Protein AF-A0A9D8MWG7-F1 (afdb_monomer)

Sequence (91 aa):
MSPYVVKFTGDTYQTVDGFGLAVTQASCYNLLKMNAEDRTRVLTELFSPTEGAGSSLIRVCIGGSDFSMDEFTWCDTKGIEHFAVHRLDTE

Structure (mmCIF, N/CA/C/O backbone):
data_AF-A0A9D8MWG7-F1
#
_entry.id   AF-A0A9D8MWG7-F1
#
loop_
_atom_site.group_PDB
_atom_site.id
_atom_site.type_symbol
_atom_site.label_atom_id
_atom_site.label_alt_id
_atom_site.label_comp_id
_atom_site.label_asym_id
_atom_site.label_entity_id
_atom_site.label_seq_id
_atom_site.pdbx_PDB_ins_code
_atom_site.Cartn_x
_atom_site.Cartn_y
_atom_site.Cartn_z
_atom_site.occupancy
_atom_site.B_iso_or_equiv
_atom_site.auth_seq_id
_atom_site.auth_comp_id
_atom_site.auth_asym_id
_atom_site.auth_atom_id
_atom_site.pdbx_PDB_model_num
ATOM 1 N N . MET A 1 1 ? -36.924 -0.235 12.162 1.00 54.75 1 MET A N 1
ATOM 2 C CA . MET A 1 1 ? -35.683 -0.932 12.568 1.00 54.75 1 MET A CA 1
ATOM 3 C C . MET A 1 1 ? -35.245 -1.813 11.414 1.00 54.75 1 MET A C 1
ATOM 5 O O . MET A 1 1 ? -36.104 -2.485 10.858 1.00 54.75 1 MET A O 1
ATOM 9 N N . SER A 1 2 ? -33.969 -1.768 11.016 1.00 60.59 2 SER A N 1
ATOM 10 C CA . SER A 1 2 ? -33.448 -2.671 9.979 1.00 60.59 2 SER A CA 1
ATOM 11 C C . SER A 1 2 ? -33.587 -4.124 10.460 1.00 60.59 2 SER A C 1
ATOM 13 O O . SER A 1 2 ? -33.175 -4.402 11.587 1.00 60.59 2 SER A O 1
ATOM 15 N N . PRO A 1 3 ? -34.154 -5.046 9.664 1.00 77.62 3 PRO A N 1
ATOM 16 C CA . PRO A 1 3 ? -34.264 -6.460 10.034 1.00 77.62 3 PRO A CA 1
ATOM 17 C C . PRO A 1 3 ? -32.907 -7.189 10.055 1.00 77.62 3 PRO A C 1
ATOM 19 O O . PRO A 1 3 ? -32.841 -8.339 10.479 1.00 77.62 3 PRO A O 1
ATOM 22 N N . TYR A 1 4 ? -31.821 -6.528 9.638 1.00 79.81 4 TYR A N 1
ATOM 23 C CA . TYR A 1 4 ? -30.476 -7.096 9.549 1.00 79.81 4 TYR A CA 1
ATOM 24 C C . TYR A 1 4 ? -29.569 -6.503 10.633 1.00 79.81 4 TYR A C 1
ATOM 26 O O . TYR A 1 4 ? -28.800 -5.576 10.384 1.00 79.81 4 TYR A O 1
ATOM 34 N N . VAL A 1 5 ? -29.692 -7.009 11.860 1.00 81.88 5 VAL A N 1
ATOM 35 C CA . VAL A 1 5 ? -28.801 -6.654 12.975 1.00 81.88 5 VAL A CA 1
ATOM 36 C C . VAL A 1 5 ? -27.821 -7.798 13.204 1.00 81.88 5 VAL A C 1
ATOM 38 O O . VAL A 1 5 ? -28.231 -8.910 13.532 1.00 81.88 5 VAL A O 1
ATOM 41 N N . VAL A 1 6 ? -26.527 -7.515 13.066 1.00 81.50 6 VAL A N 1
ATOM 42 C CA . VAL A 1 6 ? -25.453 -8.438 13.452 1.00 81.50 6 VAL A CA 1
ATOM 43 C C . VAL A 1 6 ? -25.311 -8.408 14.975 1.00 81.50 6 VAL A C 1
ATOM 45 O O . VAL A 1 6 ? -25.203 -7.335 15.566 1.00 81.50 6 VAL A O 1
ATOM 48 N N . LYS A 1 7 ? -25.338 -9.582 15.615 1.00 79.75 7 LYS A N 1
ATOM 49 C CA . LYS A 1 7 ? -25.136 -9.741 17.063 1.00 79.75 7 LYS A CA 1
ATOM 50 C C . LYS A 1 7 ? -23.852 -10.525 17.315 1.00 79.75 7 LYS A C 1
ATOM 52 O O . LYS A 1 7 ? -23.643 -11.560 16.692 1.00 79.75 7 LYS A O 1
ATOM 57 N N . PHE A 1 8 ? -23.033 -10.057 18.251 1.00 83.44 8 PHE A N 1
ATOM 58 C CA . PHE A 1 8 ? -21.861 -10.796 18.718 1.00 83.44 8 PHE A CA 1
ATOM 59 C C . PHE A 1 8 ? -22.301 -11.908 19.683 1.00 83.44 8 PHE A C 1
ATOM 61 O O . PHE A 1 8 ? -23.075 -11.644 20.603 1.00 83.44 8 PHE A O 1
ATOM 68 N N . THR A 1 9 ? -21.838 -13.142 19.462 1.00 88.31 9 THR A N 1
ATOM 69 C CA . THR A 1 9 ? -22.222 -14.332 20.252 1.00 88.31 9 THR A CA 1
ATOM 70 C C . THR A 1 9 ? -21.275 -14.627 21.416 1.00 88.31 9 THR A C 1
ATOM 72 O O . THR A 1 9 ? -21.613 -15.426 22.281 1.00 88.31 9 THR A O 1
ATOM 75 N N . GLY A 1 10 ? -20.116 -13.963 21.469 1.00 87.31 10 GLY A N 1
ATOM 76 C CA . GLY A 1 10 ? -19.054 -14.245 22.441 1.00 87.31 10 GLY A CA 1
ATOM 77 C C . GLY A 1 10 ? -18.093 -15.358 22.009 1.00 87.31 10 GLY A C 1
ATOM 78 O O . GLY A 1 10 ? -17.093 -15.575 22.686 1.00 87.31 10 GLY A O 1
ATOM 79 N N . ASP A 1 11 ? -18.357 -16.019 20.879 1.00 92.94 11 ASP A N 1
ATOM 80 C CA . ASP A 1 11 ? -17.443 -16.996 20.290 1.00 92.94 11 ASP A CA 1
ATOM 81 C C . ASP A 1 11 ? -16.229 -16.299 19.662 1.00 92.94 11 ASP A C 1
ATOM 83 O O . ASP A 1 11 ? -16.360 -15.272 18.987 1.00 92.94 11 ASP A O 1
ATOM 87 N N . THR A 1 12 ? -15.046 -16.882 19.853 1.00 91.88 12 THR A N 1
ATOM 88 C CA . THR A 1 12 ? -13.791 -16.384 19.276 1.00 91.88 12 THR A CA 1
ATOM 89 C C . THR A 1 12 ? -13.462 -17.132 17.989 1.00 91.88 12 THR A C 1
ATOM 91 O O . THR A 1 12 ? -13.504 -18.361 17.953 1.00 91.88 12 THR A O 1
ATOM 94 N N . TYR A 1 13 ? -13.073 -16.386 16.955 1.00 90.62 13 TYR A N 1
ATOM 95 C CA . TYR A 1 13 ? -12.652 -16.919 15.658 1.00 90.62 13 TYR A CA 1
ATOM 96 C C . TYR A 1 13 ? -11.231 -16.437 15.319 1.00 90.62 13 TYR A C 1
ATOM 98 O O . TYR A 1 13 ? -10.329 -16.536 16.149 1.00 90.62 13 TYR A O 1
ATOM 106 N N . GLN A 1 14 ? -11.013 -15.934 14.104 1.00 94.94 14 GLN A N 1
ATOM 107 C CA . GLN A 1 14 ? -9.733 -15.398 13.661 1.00 94.94 14 GLN A CA 1
ATOM 108 C C . GLN A 1 14 ? -9.339 -14.122 14.413 1.00 94.94 14 GLN A C 1
ATOM 110 O O . GLN A 1 14 ? -10.187 -13.322 14.815 1.00 94.94 14 GLN A O 1
ATOM 115 N N . THR A 1 15 ? -8.033 -13.893 14.518 1.00 95.81 15 THR A N 1
ATOM 116 C CA . THR A 1 15 ? -7.491 -12.563 14.799 1.00 95.81 15 THR A CA 1
ATOM 117 C C . THR A 1 15 ? -7.609 -11.680 13.559 1.00 95.81 15 THR A C 1
ATOM 119 O O . THR A 1 15 ? -7.682 -12.170 12.431 1.00 95.81 15 THR A O 1
ATOM 122 N N . VAL A 1 16 ? -7.642 -10.366 13.767 1.00 95.06 16 VAL A N 1
ATOM 123 C CA . VAL A 1 16 ? -7.636 -9.381 12.683 1.00 95.06 16 VAL A CA 1
ATOM 124 C C . VAL A 1 16 ? -6.299 -8.660 12.710 1.00 95.06 16 VAL A C 1
ATOM 126 O O . VAL A 1 16 ? -6.016 -7.945 13.668 1.00 95.06 16 VAL A O 1
ATOM 129 N N . ASP A 1 17 ? -5.499 -8.848 11.663 1.00 96.25 17 ASP A N 1
ATOM 130 C CA . ASP A 1 17 ? -4.175 -8.223 11.554 1.00 96.25 17 ASP A CA 1
ATOM 131 C C . ASP A 1 17 ? -4.285 -6.709 11.344 1.00 96.25 17 ASP A C 1
ATOM 133 O O . ASP A 1 17 ? -3.523 -5.928 11.913 1.00 96.25 17 ASP A O 1
ATOM 137 N N . GLY A 1 18 ? -5.258 -6.276 10.540 1.00 96.62 18 GLY A N 1
ATOM 138 C CA . GLY A 1 18 ? -5.473 -4.863 10.286 1.00 96.62 18 GLY A CA 1
ATOM 139 C C . GLY A 1 18 ? -6.450 -4.565 9.164 1.00 96.62 18 GLY A C 1
ATOM 140 O O . GLY A 1 18 ? -6.922 -5.449 8.449 1.00 96.62 18 GLY A O 1
ATOM 141 N N . PHE A 1 19 ? -6.709 -3.276 9.001 1.00 97.62 19 PHE A N 1
ATOM 142 C CA . PHE A 1 19 ? -7.472 -2.715 7.896 1.00 97.62 19 PHE A CA 1
ATOM 143 C C . PHE A 1 19 ? -6.688 -1.559 7.294 1.00 97.62 19 PHE A C 1
ATOM 145 O O . PHE A 1 19 ? -5.883 -0.923 7.980 1.00 97.62 19 PHE A O 1
ATOM 152 N N . GLY A 1 20 ? -6.948 -1.267 6.025 1.00 97.38 20 GLY A N 1
ATOM 153 C CA . GLY A 1 20 ? -6.405 -0.067 5.420 1.00 97.38 20 GLY A CA 1
ATOM 154 C C . GLY A 1 20 ? -6.620 0.032 3.925 1.00 97.38 20 GLY A C 1
ATOM 155 O O . GLY A 1 20 ? -7.678 -0.338 3.420 1.00 97.38 20 GLY A O 1
ATOM 156 N N . LEU A 1 21 ? -5.627 0.587 3.234 1.00 97.56 21 LEU A N 1
ATOM 157 C CA . LEU A 1 21 ? -5.762 1.101 1.872 1.00 97.56 21 LEU A CA 1
ATOM 158 C C . LEU A 1 21 ? -4.585 0.722 0.968 1.00 97.56 21 LEU A C 1
ATOM 160 O O . LEU A 1 21 ? -3.522 0.300 1.421 1.00 97.56 21 LEU A O 1
ATOM 164 N N . ALA A 1 22 ? -4.773 0.889 -0.339 1.00 98.19 22 ALA A N 1
ATOM 165 C CA . ALA A 1 22 ? -3.689 0.760 -1.300 1.00 98.19 22 ALA A CA 1
ATOM 166 C C . ALA A 1 22 ? -2.909 2.080 -1.411 1.00 98.19 22 ALA A C 1
ATOM 168 O O . ALA A 1 22 ? -3.500 3.138 -1.630 1.00 98.19 22 ALA A O 1
ATOM 169 N N . VAL A 1 23 ? -1.584 2.006 -1.306 1.00 96.88 23 VAL A N 1
ATOM 170 C CA . VAL A 1 23 ? -0.671 3.108 -1.621 1.00 96.88 23 VAL A CA 1
ATOM 171 C C . VAL A 1 23 ? -0.176 2.871 -3.043 1.00 96.88 23 VAL A C 1
ATOM 173 O O . VAL A 1 23 ? 0.779 2.135 -3.277 1.00 96.88 23 VAL A O 1
ATOM 176 N N . THR A 1 24 ? -0.915 3.421 -4.004 1.00 97.06 24 THR A N 1
ATOM 177 C CA . THR A 1 24 ? -0.598 3.324 -5.438 1.00 97.06 24 THR A CA 1
ATOM 178 C C . THR A 1 24 ? 0.253 4.506 -5.889 1.00 97.06 24 THR A C 1
ATOM 180 O O . THR A 1 24 ? 0.313 5.531 -5.205 1.00 97.06 24 THR A O 1
ATOM 183 N N . GLN A 1 25 ? 0.848 4.416 -7.079 1.00 95.62 25 GLN A N 1
ATOM 184 C CA . GLN A 1 25 ? 1.583 5.540 -7.651 1.00 95.62 25 GLN A CA 1
ATOM 185 C C . GLN A 1 25 ? 0.682 6.770 -7.857 1.00 95.62 25 GLN A C 1
ATOM 187 O O . GLN A 1 25 ? 1.092 7.890 -7.558 1.00 95.62 25 GLN A O 1
ATOM 192 N N . ALA A 1 26 ? -0.576 6.579 -8.274 1.00 96.62 26 ALA A N 1
ATOM 193 C CA . ALA A 1 26 ? -1.574 7.648 -8.339 1.00 96.62 26 ALA A CA 1
ATOM 194 C C . ALA A 1 26 ? -1.883 8.263 -6.960 1.00 96.62 26 ALA A C 1
ATOM 196 O O . ALA A 1 26 ? -2.030 9.483 -6.847 1.00 96.62 26 ALA A O 1
ATOM 197 N N . SER A 1 27 ? -1.951 7.451 -5.896 1.00 96.94 27 SER A N 1
ATOM 198 C CA . SER A 1 27 ? -2.098 7.945 -4.518 1.00 96.94 27 SER A CA 1
ATOM 199 C C . SER A 1 27 ? -0.912 8.835 -4.131 1.00 96.94 27 SER A C 1
ATOM 201 O O . SER A 1 27 ? -1.116 9.962 -3.678 1.00 96.94 27 SER A O 1
ATOM 203 N N . CYS A 1 28 ? 0.318 8.367 -4.371 1.00 95.88 28 CYS A N 1
ATOM 204 C CA . CYS A 1 28 ? 1.541 9.127 -4.108 1.00 95.88 28 CYS A CA 1
ATOM 205 C C . CYS A 1 28 ? 1.588 10.426 -4.918 1.00 95.88 28 CYS A C 1
ATOM 207 O O . CYS A 1 28 ? 1.832 11.489 -4.353 1.00 95.88 28 CYS A O 1
ATOM 209 N N . TYR A 1 29 ? 1.276 10.369 -6.214 1.00 95.44 29 TYR A N 1
ATOM 210 C CA . TYR A 1 29 ? 1.230 11.538 -7.090 1.00 95.44 29 TYR A CA 1
ATOM 211 C C . TYR A 1 29 ? 0.293 12.618 -6.547 1.00 95.44 29 TYR A C 1
ATOM 213 O O . TYR A 1 29 ? 0.698 13.771 -6.411 1.00 95.44 29 TYR A O 1
ATOM 221 N N . ASN A 1 30 ? -0.937 12.252 -6.177 1.00 97.44 30 ASN A N 1
ATOM 222 C CA . ASN A 1 30 ? -1.904 13.209 -5.641 1.00 97.44 30 ASN A CA 1
ATOM 223 C C . ASN A 1 30 ? -1.447 13.799 -4.299 1.00 97.44 30 ASN A C 1
ATOM 225 O O . ASN A 1 30 ? -1.529 15.012 -4.109 1.00 97.44 30 ASN A O 1
ATOM 229 N N . LEU A 1 31 ? -0.899 12.977 -3.397 1.00 97.56 31 LEU A N 1
ATOM 230 C CA . LEU A 1 31 ? -0.349 13.450 -2.121 1.00 97.56 31 LEU A CA 1
ATOM 231 C C . LEU A 1 31 ? 0.831 14.415 -2.325 1.00 97.56 31 LEU A C 1
ATOM 233 O O . LEU A 1 31 ? 0.958 15.414 -1.615 1.00 97.56 31 LEU A O 1
ATOM 237 N N . LEU A 1 32 ? 1.695 14.150 -3.305 1.00 96.12 32 LEU A N 1
ATOM 238 C CA . LEU A 1 32 ? 2.849 14.996 -3.621 1.00 96.12 32 LEU A CA 1
ATOM 239 C C . LEU A 1 32 ? 2.464 16.315 -4.308 1.00 96.12 32 LEU A C 1
ATOM 241 O O . LEU A 1 32 ? 3.241 17.265 -4.258 1.00 96.12 32 LEU A O 1
ATOM 245 N N . LYS A 1 33 ? 1.259 16.423 -4.885 1.00 97.38 33 LYS A N 1
ATOM 246 C CA . LYS A 1 33 ? 0.708 17.701 -5.378 1.00 97.38 33 LYS A CA 1
ATOM 247 C C . LYS A 1 33 ? 0.224 18.627 -4.262 1.00 97.38 33 LYS A C 1
ATOM 249 O O . LYS A 1 33 ? 0.044 19.819 -4.504 1.00 97.38 33 LYS A O 1
ATOM 254 N N . MET A 1 34 ? 0.018 18.105 -3.057 1.00 98.38 34 MET A N 1
ATOM 255 C CA . MET A 1 34 ? -0.326 18.907 -1.887 1.00 98.38 34 MET A CA 1
ATOM 256 C C . MET A 1 34 ? 0.919 19.611 -1.330 1.00 98.38 34 MET A C 1
ATOM 258 O O . MET A 1 34 ? 2.048 19.119 -1.453 1.00 98.38 34 MET A O 1
ATOM 262 N N . ASN A 1 35 ? 0.722 20.735 -0.638 1.00 98.56 35 ASN A N 1
ATOM 263 C CA . ASN A 1 35 ? 1.784 21.282 0.205 1.00 98.56 35 ASN A CA 1
ATOM 264 C C . ASN A 1 35 ? 2.094 20.315 1.371 1.00 98.56 35 ASN A C 1
ATOM 266 O O . ASN A 1 35 ? 1.341 19.379 1.658 1.00 98.56 35 ASN A O 1
ATOM 270 N N . ALA A 1 36 ? 3.240 20.514 2.024 1.00 98.38 36 ALA A N 1
ATOM 271 C CA . ALA A 1 36 ? 3.717 19.593 3.054 1.00 98.38 36 ALA A CA 1
ATOM 272 C C . ALA A 1 36 ? 2.790 19.515 4.279 1.00 98.38 36 ALA A C 1
ATOM 274 O O . ALA A 1 36 ? 2.632 18.432 4.842 1.00 98.38 36 ALA A O 1
ATOM 275 N N . GLU A 1 37 ? 2.168 20.629 4.668 1.00 98.62 37 GLU A N 1
ATOM 276 C CA . GLU A 1 37 ? 1.278 20.694 5.829 1.00 98.62 37 GLU A CA 1
ATOM 277 C C . GLU A 1 37 ? -0.002 19.889 5.584 1.00 98.62 37 GLU A C 1
ATOM 279 O O . GLU A 1 37 ? -0.334 18.998 6.365 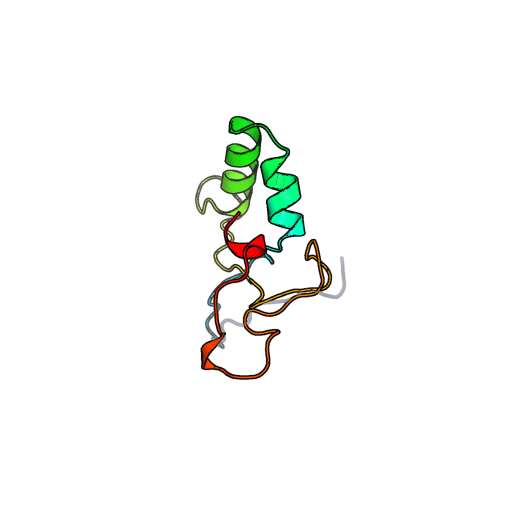1.00 98.62 37 GLU A O 1
ATOM 284 N N . ASP A 1 38 ? -0.668 20.119 4.452 1.00 98.69 38 ASP A N 1
ATOM 285 C CA . ASP A 1 38 ? -1.907 19.423 4.116 1.00 98.69 38 ASP A CA 1
ATOM 286 C C . ASP A 1 38 ? -1.672 17.926 3.880 1.00 98.69 38 ASP A C 1
ATOM 288 O O . ASP A 1 38 ? -2.468 17.102 4.332 1.00 98.69 38 ASP A O 1
ATOM 292 N N . ARG A 1 39 ? -0.560 17.547 3.227 1.00 98.69 39 ARG A N 1
ATOM 293 C CA . ARG A 1 39 ? -0.177 16.133 3.083 1.00 98.69 39 ARG A CA 1
ATOM 294 C C . ARG A 1 39 ? 0.038 15.477 4.444 1.00 98.69 39 ARG A C 1
ATOM 296 O O . ARG A 1 39 ? -0.434 14.365 4.655 1.00 98.69 39 ARG A O 1
ATOM 303 N N . THR A 1 40 ? 0.738 16.153 5.356 1.00 98.62 40 THR A N 1
ATOM 304 C CA . THR A 1 40 ? 0.958 15.640 6.716 1.00 98.62 40 THR A CA 1
ATOM 305 C C . THR A 1 40 ? -0.371 15.449 7.433 1.00 98.62 40 THR A C 1
ATOM 307 O O . THR A 1 40 ? -0.598 14.381 7.988 1.00 98.62 40 THR A O 1
ATOM 310 N N . ARG A 1 41 ? -1.287 16.421 7.341 1.00 98.69 41 ARG A N 1
ATOM 311 C CA . ARG A 1 41 ? -2.621 16.317 7.943 1.00 98.69 41 ARG A CA 1
ATOM 312 C C . ARG A 1 41 ? -3.398 15.108 7.417 1.00 98.69 41 ARG A C 1
ATOM 314 O O . ARG A 1 41 ? -3.880 14.320 8.221 1.00 98.69 41 ARG A O 1
ATOM 321 N N . VAL A 1 42 ? -3.449 14.907 6.097 1.00 98.44 42 VAL A N 1
ATOM 322 C CA . VAL A 1 42 ? -4.121 13.738 5.495 1.00 98.44 42 VAL A CA 1
ATOM 323 C C . VAL A 1 42 ? -3.489 12.424 5.958 1.00 98.44 42 VAL A C 1
ATOM 325 O O . VAL A 1 42 ? -4.200 11.488 6.312 1.00 98.44 42 VAL A O 1
ATOM 328 N N . LEU A 1 43 ? -2.157 12.336 5.986 1.00 98.44 43 LEU A N 1
ATOM 329 C CA . LEU A 1 43 ? -1.474 11.127 6.451 1.00 98.44 43 LEU A CA 1
ATOM 330 C C . LEU A 1 43 ? -1.736 10.859 7.942 1.00 98.44 43 LEU A C 1
ATOM 332 O O . LEU A 1 43 ? -1.954 9.707 8.313 1.00 98.44 43 LEU A O 1
ATOM 336 N N . THR A 1 44 ? -1.786 11.894 8.784 1.00 98.69 44 THR A N 1
ATOM 337 C CA . THR A 1 44 ? -2.175 11.767 10.196 1.00 98.69 44 THR A CA 1
ATOM 338 C C . THR A 1 44 ? -3.613 11.269 10.330 1.00 98.69 44 THR A C 1
ATOM 340 O O . THR A 1 44 ? -3.847 10.299 11.046 1.00 98.69 44 THR A O 1
ATOM 343 N N . GLU A 1 45 ? -4.565 11.863 9.606 1.00 98.50 45 GLU A N 1
ATOM 344 C CA . GLU A 1 45 ? -5.976 11.452 9.631 1.00 98.50 45 GLU A CA 1
ATOM 345 C C . GLU A 1 45 ? -6.174 9.997 9.175 1.00 98.50 45 GLU A C 1
ATOM 347 O O . GLU A 1 45 ? -7.058 9.310 9.683 1.00 98.50 45 GLU A O 1
ATOM 352 N N . LEU A 1 46 ? -5.345 9.494 8.255 1.00 98.12 46 LEU A N 1
ATOM 353 C CA . LEU A 1 46 ? -5.420 8.109 7.779 1.00 98.12 46 LEU A CA 1
ATOM 354 C C . LEU A 1 46 ? -4.747 7.109 8.731 1.00 98.12 46 LEU A C 1
ATOM 356 O O . LEU A 1 46 ? -5.318 6.056 9.023 1.00 98.12 46 LEU A O 1
ATOM 360 N N . PHE A 1 47 ? -3.532 7.410 9.194 1.00 98.44 47 PHE A N 1
ATOM 361 C CA . PHE A 1 47 ? -2.647 6.416 9.813 1.00 98.44 47 PHE A CA 1
ATOM 362 C C . PHE A 1 47 ? -2.449 6.588 11.319 1.00 98.44 47 PHE A C 1
ATOM 364 O O . PHE A 1 47 ? -2.043 5.633 11.979 1.00 98.44 47 PHE A O 1
ATOM 371 N N . SER A 1 48 ? -2.723 7.764 11.892 1.00 98.44 48 SER A N 1
ATOM 372 C CA . SER A 1 48 ? -2.543 7.958 13.332 1.00 98.44 48 SER A CA 1
ATOM 373 C C . SER A 1 48 ? -3.540 7.097 14.117 1.00 98.44 48 SER A C 1
ATOM 375 O O . SER A 1 48 ? -4.746 7.217 13.889 1.00 98.44 48 SER A O 1
ATOM 377 N N . PRO A 1 49 ? -3.083 6.257 15.065 1.00 97.75 49 PRO A N 1
ATOM 378 C CA . PRO A 1 49 ? -3.972 5.451 15.900 1.00 97.75 49 PRO A CA 1
ATOM 379 C C . PRO A 1 49 ? -4.694 6.278 16.973 1.00 97.75 49 PRO A C 1
ATOM 381 O O . PRO A 1 49 ? -5.651 5.796 17.572 1.00 97.75 49 PRO A O 1
ATOM 384 N N . THR A 1 50 ? -4.224 7.498 17.248 1.00 98.12 50 THR A N 1
ATOM 385 C CA . THR A 1 50 ? -4.762 8.371 18.304 1.00 98.12 50 THR A CA 1
ATOM 386 C C . THR A 1 50 ? -5.456 9.613 17.760 1.00 98.12 50 THR A C 1
ATOM 388 O O . THR A 1 50 ? -6.335 10.152 18.424 1.00 98.12 50 THR A O 1
ATOM 391 N N . GLU A 1 51 ? -5.064 10.073 16.573 1.00 98.06 51 GLU A N 1
ATOM 392 C CA . GLU A 1 51 ? -5.554 11.323 15.971 1.00 98.06 51 GLU A CA 1
ATOM 393 C C . GLU A 1 51 ? -6.291 11.092 14.642 1.00 98.06 51 GLU A C 1
ATOM 395 O O . GLU A 1 51 ? -6.781 12.045 14.042 1.00 98.06 51 GLU A O 1
ATOM 400 N N . GLY A 1 52 ? -6.383 9.843 14.176 1.00 97.81 52 GLY A N 1
ATOM 401 C CA . GLY A 1 52 ? -6.962 9.488 12.884 1.00 97.81 52 GLY A CA 1
ATOM 402 C C . GLY A 1 52 ? -7.707 8.155 12.903 1.00 97.81 52 GLY A C 1
ATOM 403 O O . GLY A 1 52 ? -8.086 7.634 13.951 1.00 97.81 52 GLY A O 1
ATOM 404 N N . ALA A 1 53 ? -7.922 7.595 11.715 1.00 97.88 53 ALA A N 1
ATOM 405 C CA . ALA A 1 53 ? -8.615 6.326 11.516 1.00 97.88 53 ALA A CA 1
ATOM 406 C C . ALA A 1 53 ? -7.798 5.102 11.968 1.00 97.88 53 ALA A C 1
ATOM 408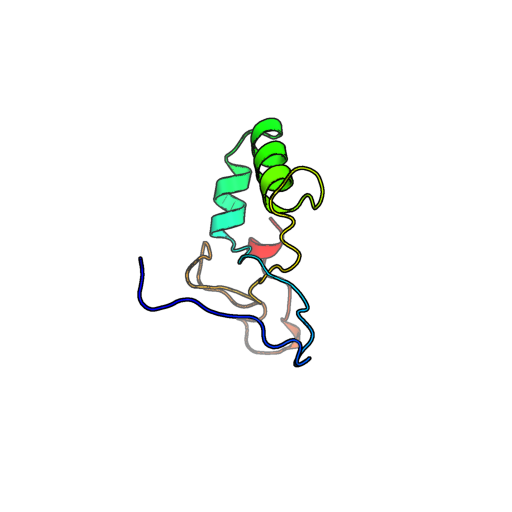 O O . ALA A 1 53 ? -8.346 4.002 12.035 1.00 97.88 53 ALA A O 1
ATOM 409 N N . GLY A 1 54 ? -6.502 5.270 12.254 1.00 98.06 54 GLY A N 1
ATOM 410 C CA . GLY A 1 54 ? -5.633 4.191 12.716 1.00 98.06 54 GLY A CA 1
ATOM 411 C C . GLY A 1 54 ? -5.472 3.054 11.708 1.00 98.06 54 GLY A C 1
ATOM 412 O O . GLY A 1 54 ? -5.383 1.897 12.114 1.00 98.06 54 GLY A O 1
ATOM 413 N N . SER A 1 55 ? -5.458 3.360 10.404 1.00 97.88 55 SER A N 1
ATOM 414 C CA . SER A 1 55 ? -5.193 2.363 9.362 1.00 97.88 55 SER A CA 1
ATOM 415 C C . SER A 1 55 ? -3.864 1.659 9.642 1.00 97.88 55 SER A C 1
ATOM 417 O O . SER A 1 55 ? -2.812 2.295 9.656 1.00 97.88 55 SER A O 1
ATOM 419 N N . SER A 1 56 ? -3.899 0.342 9.836 1.00 97.75 56 SER A N 1
ATOM 420 C CA . SER A 1 56 ? -2.736 -0.460 10.236 1.00 97.75 56 SER A CA 1
ATOM 421 C C . SER A 1 56 ? -2.180 -1.336 9.115 1.00 97.75 56 SER A C 1
ATOM 423 O O . SER A 1 56 ? -1.165 -2.005 9.302 1.00 97.75 56 SER A O 1
ATOM 425 N N . LEU A 1 57 ? -2.820 -1.328 7.942 1.00 98.12 57 LEU A N 1
ATOM 426 C CA . LEU A 1 57 ? -2.404 -2.102 6.779 1.00 98.12 57 LEU A CA 1
ATOM 427 C C . LEU A 1 57 ? -2.283 -1.207 5.542 1.00 98.12 57 LEU A C 1
ATOM 429 O O . LEU A 1 57 ? -3.151 -0.379 5.272 1.00 98.12 57 LEU A O 1
ATOM 433 N N . ILE A 1 58 ? -1.233 -1.411 4.750 1.00 98.12 58 ILE A N 1
ATOM 434 C CA . ILE A 1 58 ? -1.138 -0.851 3.400 1.00 98.12 58 ILE A CA 1
ATOM 435 C C . ILE A 1 58 ? -0.914 -1.960 2.380 1.00 98.12 58 ILE A C 1
ATOM 437 O O . ILE A 1 58 ? -0.274 -2.970 2.671 1.00 98.12 58 ILE A O 1
ATOM 441 N N . ARG A 1 59 ? -1.415 -1.751 1.163 1.00 98.25 59 ARG A N 1
ATOM 442 C CA . ARG A 1 59 ? -1.103 -2.586 -0.001 1.00 98.25 59 ARG A CA 1
ATOM 443 C C . ARG A 1 59 ? -0.322 -1.774 -1.029 1.00 98.25 59 ARG A C 1
ATOM 445 O O . ARG 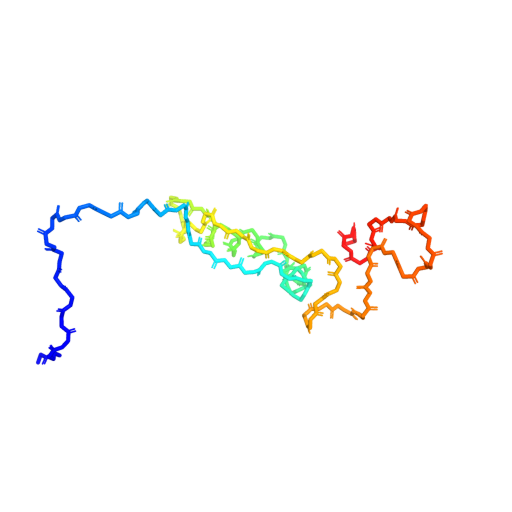A 1 59 ? -0.770 -0.704 -1.426 1.00 98.25 59 ARG A O 1
ATOM 452 N N . VAL A 1 60 ? 0.791 -2.321 -1.500 1.00 96.38 60 VAL A N 1
ATOM 453 C CA . VAL A 1 60 ? 1.593 -1.785 -2.612 1.00 96.38 60 VAL A CA 1
ATOM 454 C C . VAL A 1 60 ? 1.665 -2.815 -3.740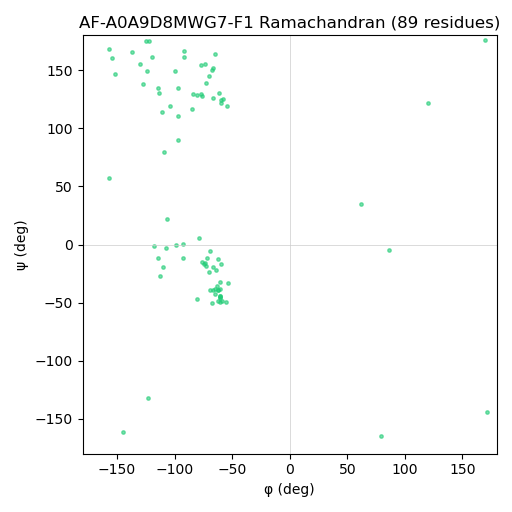 1.00 96.38 60 VAL A C 1
ATOM 456 O O . VAL A 1 60 ? 1.389 -3.996 -3.515 1.00 96.38 60 VAL A O 1
ATOM 459 N N . CYS A 1 61 ? 2.007 -2.376 -4.950 1.00 95.38 61 CYS A N 1
ATOM 460 C CA . CYS A 1 61 ? 2.277 -3.271 -6.077 1.00 95.38 61 CYS A CA 1
ATOM 461 C C . CYS A 1 61 ? 3.791 -3.449 -6.250 1.00 95.38 61 CYS A C 1
ATOM 463 O O . CYS A 1 61 ? 4.561 -2.555 -5.916 1.00 95.38 61 CYS A O 1
ATOM 465 N N . ILE A 1 62 ? 4.207 -4.615 -6.743 1.00 96.31 62 ILE A N 1
ATOM 466 C CA . ILE A 1 62 ? 5.574 -4.845 -7.218 1.00 96.31 62 ILE A CA 1
ATOM 467 C C . ILE A 1 62 ? 5.528 -4.653 -8.733 1.00 96.31 62 ILE A C 1
ATOM 469 O O . ILE A 1 62 ? 4.911 -5.464 -9.424 1.00 96.31 62 ILE A O 1
ATOM 473 N N . GLY A 1 63 ? 6.143 -3.580 -9.230 1.00 95.62 63 GLY A N 1
ATOM 474 C CA . GLY A 1 63 ? 5.952 -3.123 -10.606 1.00 95.62 63 GLY A CA 1
ATOM 475 C C . GLY A 1 63 ? 4.652 -2.332 -10.801 1.00 95.62 63 GLY A C 1
ATOM 476 O O . GLY A 1 63 ? 4.015 -1.889 -9.842 1.00 95.62 63 GLY A O 1
ATOM 477 N N . GLY A 1 64 ? 4.264 -2.160 -12.063 1.00 95.75 64 GLY A N 1
ATOM 478 C CA . GLY A 1 64 ? 3.104 -1.374 -12.460 1.00 95.75 64 GLY A CA 1
ATOM 479 C C . GLY A 1 64 ? 1.761 -1.972 -12.029 1.00 95.75 64 GLY A C 1
ATOM 480 O O . GLY A 1 64 ? 1.574 -3.185 -11.933 1.00 95.75 64 GLY A O 1
ATOM 481 N N . SER A 1 65 ? 0.801 -1.082 -11.803 1.00 96.81 65 SER A N 1
ATOM 482 C CA . SER A 1 65 ? -0.626 -1.371 -11.655 1.00 96.81 65 SER A CA 1
ATOM 483 C C . SER A 1 65 ? -1.422 -0.539 -12.661 1.00 96.81 65 SER A C 1
ATOM 485 O O . SER A 1 65 ? -0.872 0.346 -13.310 1.00 96.81 65 SER A O 1
ATOM 487 N N . ASP A 1 66 ? -2.733 -0.743 -12.737 1.00 97.44 66 ASP A N 1
ATOM 488 C CA . ASP A 1 66 ? -3.650 0.141 -13.470 1.00 97.44 66 ASP A CA 1
ATOM 489 C C . ASP A 1 66 ? -3.698 1.580 -12.905 1.00 97.44 66 ASP A C 1
ATOM 491 O O . ASP A 1 66 ? -4.189 2.489 -13.570 1.00 97.44 66 ASP A O 1
ATOM 495 N N . PHE A 1 67 ? -3.141 1.804 -11.707 1.00 97.12 67 PHE A N 1
ATOM 496 C CA . PHE A 1 67 ? -2.957 3.115 -11.066 1.00 97.12 67 PHE A CA 1
ATOM 497 C C . PHE A 1 67 ? -1.493 3.592 -11.061 1.00 97.12 67 PHE A C 1
ATOM 499 O O . PHE A 1 67 ? -1.100 4.416 -10.226 1.00 97.12 67 PHE A O 1
ATOM 506 N N . SER A 1 68 ? -0.672 3.065 -11.968 1.00 95.62 68 SER A N 1
ATOM 507 C CA . SER A 1 68 ? 0.691 3.542 -12.210 1.00 95.62 68 SER A CA 1
ATOM 508 C C . SER A 1 68 ? 0.732 4.601 -13.318 1.00 95.62 68 SER A C 1
ATOM 510 O O . SER A 1 68 ? -0.205 4.750 -14.097 1.00 95.62 68 SER A O 1
ATOM 512 N N . MET A 1 69 ? 1.816 5.376 -13.367 1.00 93.81 69 MET A N 1
ATOM 513 C CA . MET A 1 69 ? 2.035 6.426 -14.373 1.00 93.81 69 MET A CA 1
ATOM 514 C C . MET A 1 69 ? 2.433 5.863 -15.742 1.00 93.81 69 MET A C 1
ATOM 516 O O . MET A 1 69 ? 2.408 6.597 -16.726 1.00 93.81 69 MET A O 1
ATOM 520 N N . ASP A 1 70 ? 2.829 4.591 -15.787 1.00 95.25 70 ASP A N 1
ATOM 521 C CA . ASP A 1 70 ? 3.186 3.853 -16.995 1.00 95.25 70 ASP A CA 1
ATOM 522 C C . ASP A 1 70 ? 3.025 2.340 -16.758 1.00 95.25 70 ASP A C 1
ATOM 524 O O . ASP A 1 70 ? 2.887 1.892 -15.612 1.00 95.25 70 ASP A O 1
ATOM 528 N N . GLU A 1 71 ? 3.085 1.559 -17.833 1.00 96.62 71 GLU A N 1
ATOM 529 C CA . GLU A 1 71 ? 3.183 0.101 -17.798 1.00 96.62 71 GLU A CA 1
ATOM 530 C C . GLU A 1 71 ? 4.652 -0.310 -17.637 1.00 96.62 71 GLU A C 1
ATOM 532 O O . GLU A 1 71 ? 5.484 -0.033 -18.498 1.00 96.62 71 GLU A O 1
ATOM 537 N N . PHE A 1 72 ? 4.993 -0.969 -16.528 1.00 96.62 72 PHE A N 1
ATOM 538 C CA . PHE A 1 72 ? 6.364 -1.412 -16.270 1.00 96.62 72 PHE A CA 1
ATOM 539 C C . PHE A 1 72 ? 6.412 -2.613 -15.328 1.00 96.62 72 PHE A C 1
ATOM 541 O O . PHE A 1 72 ? 5.503 -2.845 -14.523 1.00 96.62 72 PHE A O 1
ATOM 548 N N . THR A 1 73 ? 7.529 -3.328 -15.351 1.00 97.81 73 THR A N 1
ATOM 549 C CA . THR A 1 73 ? 7.937 -4.230 -14.272 1.00 97.81 73 THR A CA 1
ATOM 550 C C . THR A 1 73 ? 9.308 -3.815 -13.741 1.00 97.81 73 THR A C 1
ATOM 552 O O . THR A 1 73 ? 9.966 -2.915 -14.256 1.00 97.81 73 THR A O 1
ATOM 555 N N . TRP A 1 74 ? 9.782 -4.472 -12.686 1.00 97.62 74 TRP A N 1
ATOM 556 C CA . TRP A 1 74 ? 11.166 -4.304 -12.226 1.00 97.62 74 TRP A CA 1
ATOM 557 C C . TRP A 1 74 ? 12.179 -5.105 -13.069 1.00 97.62 74 TRP A C 1
ATOM 559 O O . TRP A 1 74 ? 13.350 -5.177 -12.711 1.00 97.62 74 TRP A O 1
ATOM 569 N N . CYS A 1 75 ? 11.753 -5.752 -14.165 1.00 98.12 75 CYS A N 1
ATOM 570 C CA . CYS A 1 75 ? 12.621 -6.560 -15.027 1.00 98.12 75 CYS A CA 1
ATOM 571 C C . CYS A 1 75 ? 12.050 -6.719 -16.455 1.00 98.12 75 CYS A C 1
ATOM 573 O O . CYS A 1 75 ? 11.852 -7.838 -16.931 1.00 98.12 75 CYS A O 1
ATOM 575 N N . ASP A 1 76 ? 11.789 -5.611 -17.156 1.00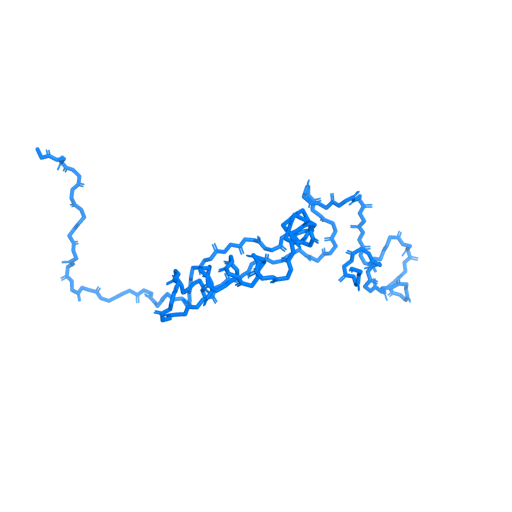 97.56 76 ASP A N 1
ATOM 576 C CA . ASP A 1 76 ? 11.228 -5.653 -18.522 1.00 97.56 76 ASP A CA 1
ATOM 577 C C . ASP A 1 76 ? 12.223 -6.180 -19.573 1.00 97.56 76 ASP A C 1
ATOM 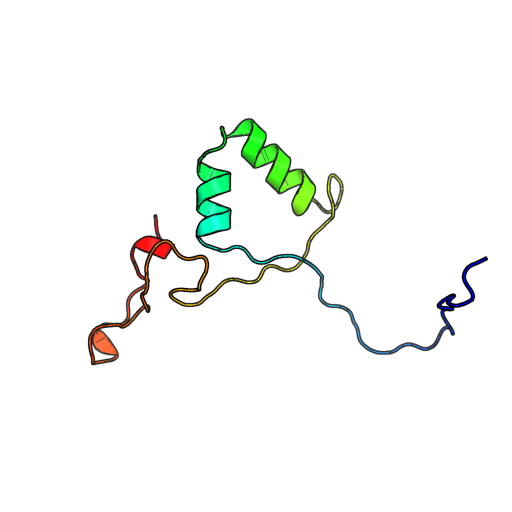579 O O . ASP A 1 76 ? 11.832 -6.723 -20.610 1.00 97.56 76 ASP A O 1
ATOM 583 N N . THR A 1 77 ? 13.527 -6.081 -19.294 1.00 97.94 77 THR A N 1
ATOM 584 C CA . THR A 1 77 ? 14.569 -6.719 -20.107 1.00 97.94 77 THR A CA 1
ATOM 585 C C . THR A 1 77 ? 14.680 -8.197 -19.739 1.00 97.94 77 THR A C 1
ATOM 587 O O . THR A 1 77 ? 14.849 -8.551 -18.573 1.00 97.94 77 THR A O 1
ATOM 590 N N . LYS A 1 78 ? 14.630 -9.080 -20.743 1.00 98.25 78 LYS A N 1
ATOM 591 C CA . LYS A 1 78 ? 14.770 -10.530 -20.551 1.00 98.25 78 LYS A CA 1
ATOM 592 C C . LYS A 1 78 ? 16.119 -10.877 -19.907 1.00 98.25 78 LYS A C 1
ATOM 594 O O . LYS A 1 78 ? 17.152 -10.601 -20.501 1.00 98.25 78 LYS A O 1
ATOM 599 N N . GLY A 1 79 ? 16.069 -11.585 -18.779 1.00 98.12 79 GLY A N 1
ATOM 600 C CA . GLY A 1 79 ? 17.236 -11.992 -17.986 1.00 98.12 79 GLY A CA 1
ATOM 601 C C . GLY A 1 79 ? 17.135 -11.410 -16.577 1.00 98.12 79 GLY A C 1
ATOM 602 O O . GLY A 1 79 ? 17.007 -10.201 -16.421 1.00 98.12 79 GLY A O 1
ATOM 603 N N . ILE A 1 80 ? 17.145 -12.258 -15.543 1.00 98.06 80 ILE A N 1
ATOM 604 C CA . ILE A 1 80 ? 16.936 -11.817 -14.150 1.00 98.06 80 ILE A CA 1
ATOM 605 C C . ILE A 1 80 ? 18.074 -10.922 -13.636 1.00 98.06 80 ILE A C 1
ATOM 607 O O . ILE A 1 80 ? 17.888 -10.153 -12.699 1.00 98.06 80 ILE A O 1
ATOM 611 N N . GLU A 1 81 ? 19.238 -10.971 -14.281 1.00 98.38 81 GLU A N 1
ATOM 612 C CA . GLU A 1 81 ? 20.367 -10.066 -14.069 1.00 98.38 81 GLU A CA 1
ATOM 613 C C . GLU A 1 81 ? 20.030 -8.588 -14.327 1.00 98.38 81 GLU A C 1
ATOM 615 O O . GLU A 1 81 ? 20.768 -7.710 -13.883 1.00 98.38 81 GLU A O 1
ATOM 620 N N . HIS A 1 82 ? 18.920 -8.307 -15.015 1.00 97.88 82 HIS A N 1
ATOM 621 C CA . HIS A 1 82 ? 18.420 -6.957 -15.260 1.00 97.88 82 HIS A CA 1
ATOM 622 C C . HIS A 1 82 ? 17.414 -6.470 -14.210 1.00 97.88 82 HIS A C 1
ATOM 624 O O . HIS A 1 82 ? 16.926 -5.347 -14.336 1.00 97.88 82 HIS A O 1
AT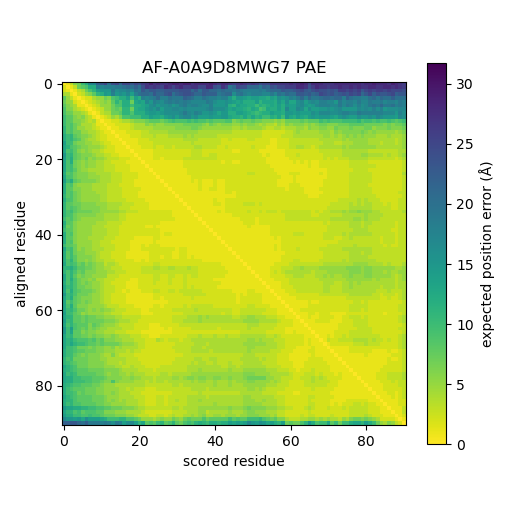OM 630 N N . PHE A 1 83 ? 17.098 -7.277 -13.190 1.00 98.12 83 PHE A N 1
ATOM 631 C CA . PHE A 1 83 ? 16.185 -6.869 -12.129 1.00 98.12 83 PHE A CA 1
ATOM 632 C C . PHE A 1 83 ? 16.714 -5.632 -11.396 1.00 98.12 83 PHE A C 1
ATOM 634 O O . PHE A 1 83 ? 17.796 -5.649 -10.804 1.00 98.12 83 PHE A O 1
ATOM 641 N N . ALA A 1 84 ? 15.913 -4.573 -11.392 1.00 96.88 84 ALA A N 1
ATOM 642 C CA . ALA A 1 84 ? 16.155 -3.358 -10.635 1.00 96.88 84 ALA A CA 1
ATOM 643 C C . ALA A 1 84 ? 14.817 -2.699 -10.296 1.00 96.88 84 ALA A C 1
ATOM 645 O O . ALA A 1 84 ? 13.876 -2.747 -11.088 1.00 96.88 84 ALA A O 1
ATOM 646 N N . VAL A 1 85 ? 14.730 -2.048 -9.131 1.00 96.12 85 VAL A N 1
ATOM 647 C CA . VAL A 1 85 ? 13.552 -1.230 -8.811 1.00 96.12 85 VAL A CA 1
ATOM 648 C C . VAL A 1 85 ? 13.412 -0.165 -9.895 1.00 96.12 85 VAL A C 1
ATOM 650 O O . VAL A 1 85 ? 14.363 0.558 -10.197 1.00 96.12 85 VAL A O 1
ATOM 653 N N . HIS A 1 86 ? 12.239 -0.110 -10.515 1.00 95.19 86 HIS A N 1
ATOM 654 C CA . HIS A 1 86 ? 11.993 0.810 -11.613 1.00 95.19 86 HIS A CA 1
ATOM 655 C C . HIS A 1 86 ? 11.950 2.253 -11.093 1.00 95.19 86 HIS A C 1
ATOM 657 O O . HIS A 1 86 ? 11.439 2.508 -10.004 1.00 95.19 86 HIS A O 1
ATOM 663 N N . ARG A 1 87 ? 12.440 3.212 -11.891 1.00 92.62 87 ARG A N 1
ATOM 664 C CA . ARG A 1 87 ? 12.587 4.623 -11.475 1.00 92.62 87 ARG A CA 1
ATOM 665 C C . ARG A 1 87 ? 11.295 5.245 -10.931 1.00 92.62 87 ARG A C 1
ATOM 667 O O . ARG A 1 87 ? 11.326 6.053 -10.014 1.00 92.62 87 ARG A O 1
ATOM 674 N N . LEU A 1 88 ? 10.162 4.806 -11.476 1.00 90.38 88 LEU A N 1
ATOM 675 C CA . LEU A 1 88 ? 8.820 5.250 -11.106 1.00 90.38 88 LEU A CA 1
ATOM 676 C C . LEU A 1 88 ? 8.427 4.911 -9.656 1.00 90.38 88 LEU A C 1
ATOM 678 O O . LEU A 1 88 ? 7.554 5.583 -9.115 1.00 90.38 88 LEU A O 1
ATOM 682 N N . ASP A 1 89 ? 9.075 3.926 -9.032 1.00 90.94 89 ASP A N 1
ATOM 683 C CA . ASP A 1 89 ? 8.869 3.571 -7.620 1.00 90.94 89 ASP A CA 1
ATOM 684 C C . ASP A 1 89 ? 9.944 4.170 -6.689 1.00 90.94 89 ASP A C 1
ATOM 686 O O . ASP A 1 89 ? 9.905 3.955 -5.478 1.00 90.94 89 ASP A O 1
ATOM 690 N N . THR A 1 90 ? 10.917 4.907 -7.235 1.00 84.06 90 THR A N 1
ATOM 691 C CA . THR A 1 90 ? 12.011 5.540 -6.468 1.00 84.06 90 THR A CA 1
ATOM 692 C C . THR A 1 90 ? 11.981 7.069 -6.479 1.00 84.06 90 THR A C 1
ATOM 694 O O . THR A 1 90 ? 12.736 7.685 -5.727 1.00 84.06 90 THR A O 1
ATOM 697 N N . GLU A 1 91 ? 11.156 7.666 -7.342 1.00 67.75 91 GLU A N 1
ATOM 698 C CA . GLU A 1 91 ? 10.963 9.117 -7.523 1.00 67.75 91 GLU A CA 1
ATOM 699 C C . GLU A 1 91 ? 9.716 9.613 -6.772 1.00 67.75 91 GLU A C 1
ATOM 701 O O . GLU A 1 91 ? 9.809 10.687 -6.133 1.00 67.75 91 GLU A O 1
#

Solvent-accessible surface area (backbone atoms only — not comparable to full-atom values): 5885 Å² total; per-residue (Å²): 129,78,93,81,72,89,77,88,85,83,79,85,79,83,85,81,92,62,50,66,51,70,60,39,56,52,51,52,52,57,46,66,72,41,58,72,66,62,36,50,50,53,50,38,42,45,45,28,75,86,76,35,71,34,38,67,36,76,43,72,72,89,46,48,54,99,48,36,97,54,91,52,49,36,48,80,55,91,54,80,92,55,55,44,87,41,67,88,83,76,114

Nearest PDB structures (foldseek):
  5ngl-assembly2_B  TM=9.563E-01  e=3.844E-07  Bacteroides thetaiotaomicron
  5ngk-assembly3_C  TM=8.941E-01  e=2.214E-07  Bacteroides thetaiotaomicron
  5ngl-assembly3_C  TM=9.518E-01  e=1.426E-06  Bacteroides thetaiotaomicron
  5ngl-assembly1_A  TM=9.063E-01  e=1.242E-06  Bacteroides thetaiotaomicron
  5ngk-assembly1_A  TM=8.922E-01  e=1.426E-06  Bacteroides thetaiotaomicron

pLDDT: mean 94.27, std 7.8, range [54.75, 98.69]

Radius of gyration: 19.3 Å; Cα contacts (8 Å, |Δi|>4): 85; chains: 1; bounding box: 56×38×43 Å

Foldseek 3Di:
DPPDDDDDPPDDDDDDQFAAEEPELLNVVVLVVDDPVVSVVVCCQGCPPVRHPNGPDYDYDQADD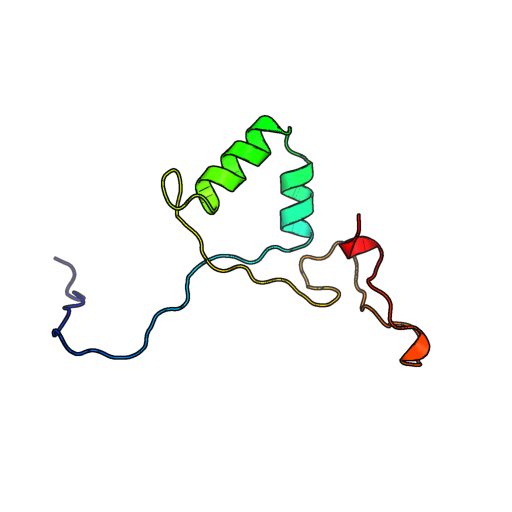PSFPDHTHQPPDPDCVSRDRDVSVVD

Secondary structure (DSSP, 8-state):
--S------S---------EEE--HHHHHHHHHS-HHHHHHHHHHHH-TTTS----EEE--SS--TTSSS---T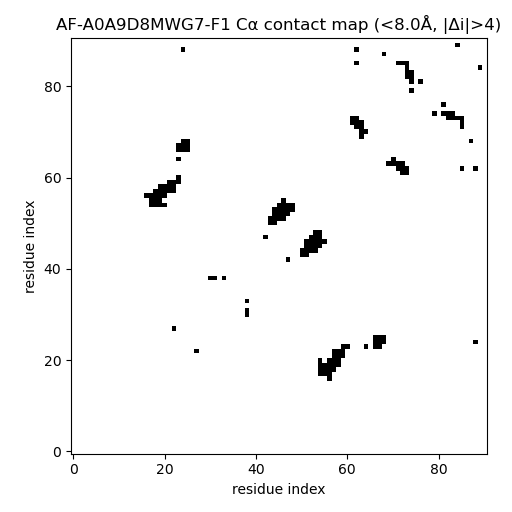T-SSSGGG----GGGT-

Mean predicted aligned error: 4.86 Å